Protein AF-A0A0G3XKP3-F1 (afdb_monomer_lite)

pLDDT: mean 75.32, std 21.78, range [29.55, 97.31]

Organism: NCBI:txid1348774

Sequence (160 aa):
MIGTAILSLAMLAGAPPIVTITCERDDKGNCIFDYSPKPLSRVAGPDREEARAYYRPYFECYYQSLVGNEGFGTSEGKKAVDAMMKAASECSRTRDIGDAALDNLLVERAVYGDEARRKFVQNNFRREERWAFLDARAGEDGLAEKLSTTSKAFYEAIFQ

Foldseek 3Di:
DDDDDDDDDDDDDDDPPPPPPDADADPVRDGDDPLPADDPVLCDPVNLVVLLVLCLVLLVQLLVQLVPAPLQLDLALVSLQVSNVVSCVVSVVSLVSSLVVSVVSCVVSSHDDPPVVSVVSSVVSPVVSNVVPNCVVCVVVVNNNRNVSSVVSNCVNPPD

Secondary structure (DSSP, 8-state):
------------S-PPP------EE-TTS-EE---S---GGGS-HHHHHHHHHTTHHHHHHHHHHHHTSTTTT---HHHHHHHHHHHHHHTHHHHHHHHHHHHHHHHHTT----HHHHHHHHHHHHHHHHHHHHHHHHHHTT-HHHHHHHHHHHHHHHH-

Structure (mmCIF, N/CA/C/O backbone):
data_AF-A0A0G3XKP3-F1
#
_entry.id   AF-A0A0G3XKP3-F1
#
loop_
_atom_site.group_PDB
_atom_site.id
_atom_site.type_symbol
_atom_site.label_atom_id
_atom_site.label_alt_id
_atom_site.label_comp_id
_atom_site.label_asym_id
_atom_site.label_entity_id
_atom_site.label_seq_id
_atom_site.pdbx_PDB_ins_code
_atom_site.Cartn_x
_atom_site.Cartn_y
_atom_site.Cartn_z
_atom_site.occupancy
_atom_site.B_iso_or_equiv
_atom_site.auth_seq_id
_atom_site.auth_comp_id
_atom_site.auth_asym_id
_atom_site.auth_atom_id
_atom_site.pdbx_PDB_model_num
ATOM 1 N N . MET A 1 1 ? 14.456 -2.115 -50.250 1.00 32.78 1 MET A N 1
ATOM 2 C CA . MET A 1 1 ? 14.278 -3.512 -50.699 1.00 32.78 1 MET A CA 1
ATOM 3 C C . MET A 1 1 ? 13.823 -4.319 -49.499 1.00 32.78 1 MET A C 1
ATOM 5 O O . MET A 1 1 ? 14.561 -4.390 -48.528 1.00 32.78 1 MET A O 1
ATOM 9 N N . ILE A 1 2 ? 12.584 -4.809 -49.517 1.00 33.94 2 ILE A N 1
ATOM 10 C CA . ILE A 1 2 ? 12.002 -5.614 -48.436 1.00 33.94 2 ILE A CA 1
ATOM 11 C C . ILE A 1 2 ? 12.274 -7.074 -48.804 1.00 33.94 2 ILE A C 1
ATOM 13 O O . ILE A 1 2 ? 11.758 -7.548 -49.811 1.00 33.94 2 ILE A O 1
ATOM 17 N N . GLY A 1 3 ? 13.142 -7.750 -48.053 1.00 30.59 3 GLY A N 1
ATOM 18 C CA . GLY A 1 3 ? 13.419 -9.175 -48.226 1.00 30.59 3 GLY A CA 1
ATOM 19 C C . GLY A 1 3 ? 12.733 -9.968 -47.122 1.00 30.59 3 GLY A C 1
ATOM 20 O O . GLY A 1 3 ? 13.108 -9.842 -45.960 1.00 30.59 3 GLY A O 1
ATOM 21 N N . THR A 1 4 ? 11.727 -10.764 -47.474 1.00 33.00 4 THR A N 1
ATOM 22 C CA . THR A 1 4 ? 11.053 -11.691 -46.557 1.00 33.00 4 THR A CA 1
ATOM 23 C C . THR A 1 4 ? 11.632 -13.084 -46.774 1.00 33.00 4 THR A C 1
ATOM 25 O O . THR A 1 4 ? 11.547 -13.615 -47.879 1.00 33.00 4 THR A O 1
ATOM 28 N N . ALA A 1 5 ? 12.205 -13.689 -45.735 1.00 36.50 5 ALA A N 1
ATOM 29 C CA . ALA A 1 5 ? 12.539 -15.109 -45.734 1.00 36.50 5 ALA A CA 1
ATOM 30 C C . ALA A 1 5 ? 11.571 -15.830 -44.791 1.00 36.50 5 ALA A C 1
ATOM 32 O O . ALA A 1 5 ? 11.548 -15.553 -43.593 1.00 36.50 5 ALA A O 1
ATOM 33 N N . ILE A 1 6 ? 10.753 -16.726 -45.345 1.00 44.72 6 ILE A N 1
ATOM 34 C CA . ILE A 1 6 ? 9.909 -17.648 -44.583 1.00 44.72 6 ILE A CA 1
ATOM 35 C C . ILE A 1 6 ? 10.621 -18.997 -44.585 1.00 44.72 6 ILE A C 1
ATOM 37 O O . ILE A 1 6 ? 10.822 -19.589 -45.643 1.00 44.72 6 ILE A O 1
ATOM 41 N N . LEU A 1 7 ? 10.967 -19.490 -43.400 1.00 32.47 7 LEU A N 1
ATOM 42 C CA . LEU A 1 7 ? 11.258 -20.900 -43.185 1.00 32.47 7 LEU A CA 1
ATOM 43 C C . LEU A 1 7 ? 10.284 -21.404 -42.121 1.00 32.47 7 LEU A C 1
ATOM 45 O O . LEU A 1 7 ? 10.259 -20.891 -41.004 1.00 32.47 7 LEU A O 1
ATOM 49 N N . SER A 1 8 ? 9.466 -22.389 -42.476 1.00 37.88 8 SER A N 1
ATOM 50 C CA . SER A 1 8 ? 8.601 -23.102 -41.538 1.00 37.88 8 SER A CA 1
ATOM 51 C C . SER A 1 8 ? 9.011 -24.567 -41.493 1.00 37.88 8 SER A C 1
ATOM 53 O O . SER A 1 8 ? 9.031 -25.221 -42.531 1.00 37.88 8 SER A O 1
ATOM 55 N N . LEU A 1 9 ? 9.255 -25.091 -40.290 1.00 34.38 9 LEU A N 1
ATOM 56 C CA . LEU A 1 9 ? 8.852 -26.445 -39.915 1.00 34.38 9 LEU A CA 1
ATOM 57 C C . LEU A 1 9 ? 8.651 -26.527 -38.393 1.00 34.38 9 LEU A C 1
ATOM 59 O O . LEU A 1 9 ? 9.359 -25.890 -37.619 1.00 34.38 9 LEU A O 1
ATOM 63 N N . ALA A 1 10 ? 7.612 -27.265 -38.014 1.00 40.44 10 ALA A N 1
ATOM 64 C CA . ALA A 1 10 ? 6.938 -27.281 -36.722 1.00 40.44 10 ALA A CA 1
ATOM 65 C C . ALA A 1 10 ? 7.664 -28.055 -35.604 1.00 40.44 10 ALA A C 1
ATOM 67 O O . ALA A 1 10 ? 8.367 -29.017 -35.889 1.00 40.44 10 ALA A O 1
ATO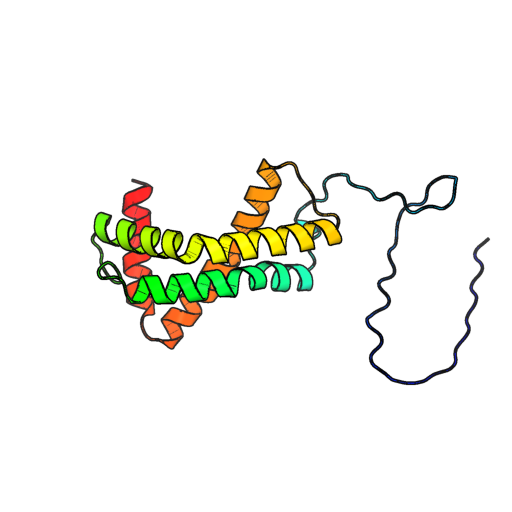M 68 N N . MET A 1 11 ? 7.376 -27.714 -34.338 1.00 29.55 11 MET A N 1
ATOM 69 C CA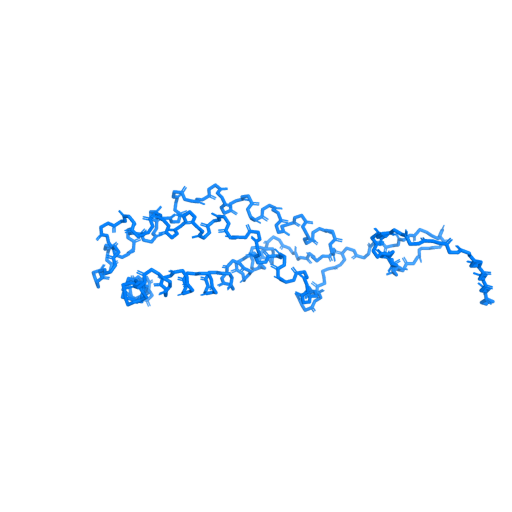 . MET A 1 11 ? 6.769 -28.606 -33.326 1.00 29.55 11 MET A CA 1
ATOM 70 C C . MET A 1 11 ? 6.507 -27.851 -32.007 1.00 29.55 11 MET A C 1
ATOM 72 O O . MET A 1 11 ? 7.263 -26.967 -31.617 1.00 29.55 11 MET A O 1
ATOM 76 N N . LEU A 1 12 ? 5.396 -28.200 -31.349 1.00 44.62 12 LEU A N 1
ATOM 77 C CA . LEU A 1 12 ? 4.912 -27.634 -30.091 1.00 44.62 12 LEU A CA 1
ATOM 78 C C . LEU A 1 12 ? 5.879 -27.877 -28.920 1.00 44.62 12 LEU A C 1
ATOM 80 O O . LEU A 1 12 ? 6.109 -29.014 -28.524 1.00 44.62 12 LEU A O 1
ATOM 84 N N . ALA A 1 13 ? 6.301 -26.795 -28.281 1.00 32.66 13 ALA A N 1
ATOM 85 C CA . ALA A 1 13 ? 6.490 -26.666 -26.838 1.00 32.66 13 ALA A CA 1
ATOM 86 C C . ALA A 1 13 ? 6.447 -25.161 -26.553 1.00 32.66 13 ALA A C 1
ATOM 88 O O . ALA A 1 13 ? 6.868 -24.393 -27.414 1.00 32.66 13 ALA A O 1
ATOM 89 N N . GLY A 1 14 ? 5.885 -24.737 -25.418 1.00 36.75 14 GLY A N 1
ATOM 90 C CA . GLY A 1 14 ? 5.636 -23.334 -25.070 1.00 36.75 14 GLY A CA 1
ATOM 91 C C . GLY A 1 14 ? 6.873 -22.438 -25.147 1.00 36.75 14 GLY A C 1
ATOM 92 O O . GLY A 1 14 ? 7.499 -22.145 -24.133 1.00 36.75 14 GLY A O 1
ATOM 93 N N . ALA A 1 15 ? 7.212 -21.991 -26.354 1.00 32.34 15 ALA A N 1
ATOM 94 C CA . ALA A 1 15 ? 8.207 -20.968 -26.570 1.00 32.34 15 ALA A CA 1
ATOM 95 C C . ALA A 1 15 ? 7.630 -19.675 -25.982 1.00 32.34 15 ALA A C 1
ATOM 97 O O . ALA A 1 15 ? 6.494 -19.321 -26.324 1.00 32.34 15 ALA A O 1
ATOM 98 N N . PRO A 1 16 ? 8.361 -18.987 -25.086 1.00 33.88 16 PRO A N 1
ATOM 99 C CA . PRO A 1 16 ? 7.940 -17.672 -24.631 1.00 33.88 16 PRO A CA 1
ATOM 100 C C . PRO A 1 16 ? 7.683 -16.815 -25.876 1.00 33.88 16 PRO A C 1
ATOM 102 O O . PRO A 1 16 ? 8.417 -16.970 -26.862 1.00 33.88 16 PRO A O 1
ATOM 105 N N . PRO A 1 17 ? 6.629 -15.974 -25.889 1.00 32.91 17 PRO A N 1
ATOM 106 C CA . PRO A 1 17 ? 6.333 -15.150 -27.051 1.00 32.91 17 PRO A CA 1
ATOM 107 C C . PRO A 1 17 ? 7.623 -14.446 -27.459 1.00 32.91 17 PRO A C 1
ATOM 109 O O . PRO A 1 17 ? 8.266 -13.806 -26.627 1.00 32.91 17 PRO A O 1
ATOM 112 N N . ILE A 1 18 ? 8.039 -14.633 -28.715 1.00 35.09 18 ILE A N 1
ATOM 113 C CA . ILE A 1 18 ? 9.183 -13.917 -29.271 1.00 35.09 18 ILE A CA 1
ATOM 114 C C . ILE A 1 18 ? 8.801 -12.447 -29.174 1.00 35.09 18 ILE A C 1
ATOM 116 O O . ILE A 1 18 ? 7.976 -11.956 -29.944 1.00 35.09 18 ILE A O 1
ATOM 120 N N . VAL A 1 19 ? 9.341 -11.763 -28.167 1.00 31.95 19 VAL A N 1
ATOM 121 C CA . VAL A 1 19 ? 9.166 -10.328 -28.006 1.00 31.95 19 VAL A CA 1
ATOM 122 C C . VAL A 1 19 ? 9.933 -9.707 -29.160 1.00 31.95 19 VAL A C 1
ATOM 124 O O . VAL A 1 19 ? 11.150 -9.547 -29.111 1.00 31.95 19 VAL A O 1
ATOM 127 N N . THR A 1 20 ? 9.234 -9.421 -30.255 1.00 35.16 20 THR A N 1
ATOM 128 C CA . THR A 1 20 ? 9.767 -8.593 -31.331 1.00 35.16 20 THR A CA 1
ATOM 129 C C . THR A 1 20 ? 10.006 -7.206 -30.751 1.00 35.16 20 THR A C 1
ATOM 131 O O . THR A 1 20 ? 9.089 -6.394 -30.653 1.00 35.16 20 THR A O 1
ATOM 134 N N . ILE A 1 21 ? 11.238 -6.944 -30.316 1.00 38.91 21 ILE A N 1
ATOM 135 C CA . ILE A 1 21 ? 11.662 -5.613 -29.893 1.00 38.91 21 ILE A CA 1
ATOM 136 C C . ILE A 1 21 ? 11.809 -4.776 -31.167 1.00 38.91 21 ILE A C 1
ATOM 138 O O . ILE A 1 21 ? 12.840 -4.795 -31.838 1.00 38.91 21 ILE A O 1
ATOM 142 N N . THR A 1 22 ? 10.748 -4.064 -31.542 1.00 45.03 22 THR A N 1
ATOM 143 C CA . THR A 1 22 ? 10.825 -2.981 -32.527 1.00 45.03 22 THR A CA 1
ATOM 144 C C . THR A 1 22 ? 11.573 -1.810 -31.896 1.00 45.03 22 THR A C 1
ATOM 146 O O . THR A 1 22 ? 11.008 -1.086 -31.079 1.00 45.03 22 THR A O 1
ATOM 149 N N . CYS A 1 23 ? 12.847 -1.652 -32.254 1.00 52.06 23 CYS A N 1
ATOM 150 C CA . CYS A 1 23 ? 13.701 -0.533 -31.858 1.00 52.06 23 CYS A CA 1
ATOM 151 C C . CYS A 1 23 ? 14.055 0.319 -33.089 1.00 52.06 23 CYS A C 1
ATOM 153 O O . CYS A 1 23 ? 14.189 -0.204 -34.200 1.00 52.06 23 CYS A O 1
ATOM 155 N N . GLU A 1 24 ? 14.223 1.625 -32.892 1.00 57.81 24 GLU A N 1
ATOM 156 C CA . GLU A 1 24 ? 14.891 2.485 -33.873 1.00 57.81 24 GLU A CA 1
ATOM 157 C C . GLU A 1 24 ? 16.372 2.080 -33.947 1.00 57.81 24 GLU A C 1
ATOM 159 O O . GLU A 1 24 ? 16.936 1.671 -32.932 1.00 57.81 24 GLU A O 1
ATOM 164 N N . ARG A 1 25 ? 16.995 2.106 -35.130 1.00 60.41 25 ARG A N 1
ATOM 165 C CA . ARG A 1 25 ? 18.387 1.661 -35.316 1.00 60.41 25 ARG A CA 1
ATOM 166 C C . ARG A 1 25 ? 19.291 2.822 -35.712 1.00 60.41 25 ARG A C 1
ATOM 168 O O . ARG A 1 25 ? 18.872 3.658 -36.504 1.00 60.41 25 ARG A O 1
ATOM 175 N N . ASP A 1 26 ? 20.513 2.845 -35.183 1.00 55.12 26 ASP A N 1
ATOM 176 C CA . ASP A 1 26 ? 21.539 3.814 -35.579 1.00 55.12 26 ASP A CA 1
ATOM 177 C C . ASP A 1 26 ? 22.121 3.484 -36.961 1.00 55.12 26 ASP A C 1
ATOM 179 O O . ASP A 1 26 ? 21.846 2.434 -37.552 1.00 55.12 26 ASP A O 1
ATOM 183 N N . ASP A 1 27 ? 22.988 4.364 -37.458 1.00 58.88 27 ASP A N 1
ATOM 184 C CA . ASP A 1 27 ? 23.684 4.223 -38.743 1.00 58.88 27 ASP A CA 1
ATOM 185 C C . ASP A 1 27 ? 24.575 2.963 -38.818 1.00 58.88 27 ASP A C 1
ATOM 187 O O . ASP A 1 27 ? 25.073 2.599 -39.884 1.00 58.88 27 ASP A O 1
ATOM 191 N N . LYS A 1 28 ? 24.797 2.291 -37.681 1.00 61.81 28 LYS A N 1
ATOM 192 C CA . LYS A 1 28 ? 25.575 1.055 -37.533 1.00 61.81 28 LYS A CA 1
ATOM 193 C C . LYS A 1 28 ? 24.681 -0.174 -37.323 1.00 61.81 28 LYS A C 1
ATOM 195 O O . LYS A 1 28 ? 25.193 -1.282 -37.179 1.00 61.81 28 LYS A O 1
ATOM 200 N N . GLY A 1 29 ? 23.358 -0.002 -37.342 1.00 58.81 29 GLY A N 1
ATOM 201 C CA . GLY A 1 29 ? 22.367 -1.064 -37.212 1.00 58.81 29 GLY A CA 1
ATOM 202 C C . GLY A 1 29 ? 22.098 -1.530 -35.778 1.00 58.81 29 GLY A C 1
ATOM 203 O O . GLY A 1 29 ? 21.367 -2.516 -35.616 1.00 58.81 29 GLY A O 1
ATOM 204 N N . ASN A 1 30 ? 22.643 -0.852 -34.763 1.00 58.47 30 ASN A N 1
ATOM 205 C CA . ASN A 1 30 ? 22.375 -1.134 -33.353 1.00 58.47 30 ASN A CA 1
ATOM 206 C C . ASN A 1 30 ? 21.018 -0.565 -32.955 1.00 58.47 30 ASN A C 1
ATOM 208 O O . ASN A 1 30 ? 20.648 0.511 -33.415 1.00 58.47 30 ASN A O 1
ATOM 212 N N . CYS A 1 31 ? 20.299 -1.242 -32.057 1.00 52.53 31 CYS A N 1
ATOM 213 C CA . CYS A 1 31 ? 19.129 -0.636 -31.429 1.00 52.53 31 CYS A CA 1
ATOM 214 C C . CYS A 1 31 ? 19.540 0.634 -30.676 1.00 52.53 31 CYS A C 1
ATOM 216 O O . CYS A 1 31 ? 20.324 0.573 -29.727 1.00 52.53 31 CYS A O 1
ATOM 218 N N . ILE A 1 32 ? 18.964 1.764 -31.070 1.00 48.22 32 ILE A N 1
ATOM 219 C CA . ILE A 1 32 ? 18.933 2.973 -30.264 1.00 48.22 32 ILE A CA 1
ATOM 220 C C . ILE A 1 32 ? 17.879 2.723 -29.195 1.00 48.22 32 ILE A C 1
ATOM 222 O O . ILE A 1 32 ? 16.674 2.692 -29.456 1.00 48.22 32 ILE A O 1
ATOM 226 N N . PHE A 1 33 ? 18.345 2.496 -27.975 1.00 48.44 33 PHE A N 1
ATOM 227 C CA . PHE A 1 33 ? 17.468 2.491 -26.820 1.00 48.44 33 PHE A CA 1
ATOM 228 C C . PHE A 1 33 ? 17.082 3.938 -26.533 1.00 48.44 33 PHE A C 1
ATOM 230 O O . PHE A 1 33 ? 17.895 4.743 -26.082 1.00 48.44 33 PHE A O 1
ATOM 237 N N . ASP A 1 34 ? 15.839 4.282 -26.852 1.00 47.56 34 ASP A N 1
ATOM 238 C CA . ASP A 1 34 ? 15.276 5.568 -26.480 1.00 47.56 34 ASP A CA 1
ATOM 239 C C . ASP A 1 34 ? 14.998 5.575 -24.972 1.00 47.56 34 ASP A C 1
ATOM 241 O O . ASP A 1 34 ? 13.945 5.137 -24.507 1.00 47.56 34 ASP A O 1
ATOM 245 N N . TYR A 1 35 ? 15.976 6.069 -24.212 1.00 43.59 35 TYR A N 1
ATOM 246 C CA . TYR A 1 35 ? 15.873 6.300 -22.771 1.00 43.59 35 TYR A CA 1
ATOM 247 C C . TYR A 1 35 ? 15.038 7.548 -22.430 1.00 43.59 35 TYR A C 1
ATOM 249 O O . TYR A 1 35 ? 14.954 7.925 -21.258 1.00 43.59 35 TYR A O 1
ATOM 257 N N . SER A 1 36 ? 14.437 8.221 -23.422 1.00 39.09 36 SER A N 1
ATOM 258 C CA . SER A 1 36 ? 13.595 9.387 -23.171 1.00 39.09 36 SER A CA 1
ATOM 259 C C . SER A 1 36 ? 12.359 8.985 -22.372 1.00 39.09 36 SER A C 1
ATOM 261 O O . SER A 1 36 ? 11.736 7.959 -22.668 1.00 39.09 36 SER A O 1
ATOM 263 N N . PRO A 1 37 ? 11.935 9.818 -21.408 1.00 43.03 37 PRO A N 1
ATOM 264 C CA . PRO A 1 37 ? 10.793 9.515 -20.573 1.00 43.03 37 PRO A CA 1
ATOM 265 C C . PRO A 1 37 ? 9.533 9.157 -21.358 1.00 43.03 37 PRO A C 1
ATOM 267 O O . PRO A 1 37 ? 8.970 9.991 -22.072 1.00 43.03 37 PRO A O 1
ATOM 270 N N . LYS A 1 38 ? 9.058 7.917 -21.211 1.00 52.78 38 LYS A N 1
ATOM 271 C CA . LYS A 1 38 ? 7.785 7.483 -21.796 1.00 52.78 38 LYS A CA 1
ATOM 272 C C . LYS A 1 38 ? 6.634 7.725 -20.814 1.00 52.78 38 LYS A C 1
ATOM 274 O O . LYS A 1 38 ? 6.797 7.551 -19.605 1.00 52.78 38 LYS A O 1
ATOM 279 N N . PRO A 1 39 ? 5.458 8.161 -21.298 1.00 55.06 39 PRO A N 1
ATOM 280 C CA . PRO A 1 39 ? 4.312 8.399 -20.432 1.00 55.06 39 PRO A CA 1
ATOM 281 C C . PRO A 1 39 ? 3.827 7.090 -19.791 1.00 55.06 39 PRO A C 1
ATOM 283 O O . PRO A 1 39 ? 3.854 6.036 -20.421 1.00 55.06 39 PRO A O 1
ATOM 286 N N . LEU A 1 40 ? 3.314 7.190 -18.560 1.00 57.06 40 LEU A N 1
ATOM 287 C CA . LEU A 1 40 ? 2.688 6.106 -17.779 1.00 57.06 40 LEU A CA 1
ATOM 288 C C . LEU A 1 40 ? 1.648 5.294 -18.569 1.00 57.06 40 LEU A C 1
ATOM 290 O O . LEU A 1 40 ? 1.450 4.117 -18.296 1.00 57.06 40 LEU A O 1
ATOM 294 N N . SER A 1 41 ? 1.018 5.910 -19.574 1.00 57.84 41 SER A N 1
ATOM 295 C CA . SER A 1 41 ? 0.079 5.263 -20.495 1.00 57.84 41 SER A CA 1
ATOM 296 C C . SER A 1 41 ? 0.689 4.138 -21.342 1.00 57.84 41 SER A C 1
ATOM 298 O O . SER A 1 41 ? -0.060 3.426 -22.002 1.00 57.84 41 SER A O 1
ATOM 300 N N . ARG A 1 42 ? 2.020 3.965 -21.342 1.00 55.97 42 ARG A N 1
ATOM 301 C CA . ARG A 1 42 ? 2.706 2.843 -21.998 1.00 55.97 42 ARG A CA 1
ATOM 302 C C . ARG A 1 42 ? 2.842 1.584 -21.145 1.00 55.97 42 ARG A C 1
ATOM 304 O O . ARG A 1 42 ? 3.229 0.565 -21.707 1.00 55.97 42 ARG A O 1
ATOM 311 N N . VAL A 1 43 ? 2.518 1.616 -19.849 1.00 61.03 43 VAL A N 1
ATOM 312 C CA . VAL A 1 43 ? 2.399 0.370 -19.075 1.00 61.03 43 VAL A CA 1
ATOM 313 C C . VAL A 1 43 ? 1.164 -0.365 -19.595 1.00 61.03 43 VAL A C 1
ATOM 315 O O . VAL A 1 43 ? 0.034 0.081 -19.385 1.00 61.03 43 VAL A O 1
ATOM 318 N N . ALA A 1 44 ? 1.382 -1.442 -20.351 1.00 59.78 44 ALA A N 1
ATOM 319 C CA . ALA A 1 44 ? 0.303 -2.227 -20.934 1.00 59.78 44 ALA A CA 1
ATOM 320 C C . ALA A 1 44 ? -0.542 -2.887 -19.830 1.00 59.78 44 ALA A C 1
ATOM 322 O O . ALA A 1 44 ? -0.085 -3.052 -18.703 1.00 59.78 44 ALA A O 1
ATOM 323 N N . GLY A 1 45 ? -1.778 -3.288 -20.149 1.00 62.97 45 GLY A N 1
ATOM 324 C CA . GLY A 1 45 ? -2.692 -3.926 -19.187 1.00 62.97 45 GLY A CA 1
ATOM 325 C C . GLY A 1 45 ? -2.052 -5.060 -18.362 1.00 62.97 45 GLY A C 1
ATOM 326 O O . GLY A 1 45 ? -2.108 -4.983 -17.138 1.00 62.97 45 GLY A O 1
ATOM 327 N N . PRO A 1 46 ? -1.375 -6.043 -18.991 1.00 62.44 46 PRO A N 1
ATOM 328 C CA . PRO A 1 46 ? -0.683 -7.118 -18.270 1.00 62.44 46 PRO A CA 1
ATOM 329 C C . PRO A 1 46 ? 0.451 -6.625 -17.358 1.00 62.44 46 PRO A C 1
ATOM 331 O O . PRO A 1 46 ? 0.556 -7.064 -16.216 1.00 62.44 46 PRO A O 1
ATOM 334 N N . ASP A 1 47 ? 1.247 -5.652 -17.814 1.00 71.44 47 ASP A N 1
ATOM 335 C CA . ASP A 1 47 ? 2.311 -5.050 -16.998 1.00 71.44 47 ASP A CA 1
ATOM 336 C C . ASP A 1 47 ? 1.730 -4.279 -15.803 1.00 71.44 47 ASP A C 1
ATOM 338 O O . ASP A 1 47 ? 2.357 -4.187 -14.754 1.00 71.44 47 ASP A O 1
ATOM 342 N N . ARG A 1 48 ? 0.518 -3.722 -15.939 1.00 78.38 48 ARG A N 1
ATOM 343 C CA . ARG A 1 48 ? -0.175 -3.020 -14.852 1.00 78.38 48 ARG A CA 1
ATOM 344 C C . ARG A 1 48 ? -0.590 -3.986 -13.744 1.00 78.38 48 ARG A C 1
ATOM 346 O O . ARG A 1 48 ? -0.480 -3.641 -12.570 1.00 78.38 48 ARG A O 1
ATOM 353 N N . GLU A 1 49 ? -1.080 -5.171 -14.102 1.00 82.00 49 GLU A N 1
ATOM 354 C CA . GLU A 1 49 ? -1.440 -6.212 -13.133 1.00 82.00 49 GLU A CA 1
ATOM 355 C C . GLU A 1 49 ? -0.204 -6.761 -12.419 1.00 82.00 49 GLU A C 1
ATOM 357 O O . GLU A 1 49 ? -0.213 -6.882 -11.193 1.00 82.00 49 GLU A O 1
ATOM 362 N N . GLU A 1 50 ? 0.877 -7.010 -13.161 1.00 83.62 50 GLU A N 1
ATOM 363 C CA . GLU A 1 50 ? 2.160 -7.425 -12.591 1.00 83.62 50 GLU A CA 1
ATOM 364 C C . GLU A 1 50 ? 2.738 -6.355 -11.649 1.00 83.62 50 GLU A C 1
ATOM 366 O O . GLU A 1 50 ? 3.048 -6.645 -10.493 1.00 83.62 50 GLU A O 1
ATOM 371 N N . ALA A 1 51 ? 2.784 -5.095 -12.096 1.00 84.31 51 ALA A N 1
ATOM 372 C CA . ALA A 1 51 ? 3.270 -3.960 -11.313 1.00 84.31 51 ALA A CA 1
ATOM 373 C C . ALA A 1 51 ? 2.521 -3.794 -9.983 1.00 84.31 51 ALA A C 1
ATOM 375 O O . ALA A 1 51 ? 3.123 -3.497 -8.950 1.00 84.31 51 ALA A O 1
ATOM 376 N N . ARG A 1 52 ? 1.199 -3.996 -9.989 1.00 86.06 52 ARG A N 1
ATOM 377 C CA . ARG A 1 52 ? 0.387 -3.983 -8.768 1.00 86.06 52 ARG A CA 1
ATOM 378 C C . ARG A 1 52 ? 0.700 -5.170 -7.860 1.00 86.06 52 ARG A C 1
ATOM 380 O O . ARG A 1 52 ? 0.806 -4.997 -6.646 1.00 86.06 52 ARG A O 1
ATOM 387 N N . ALA A 1 53 ? 0.874 -6.357 -8.439 1.00 89.25 53 ALA A N 1
ATOM 388 C CA . ALA A 1 53 ? 1.093 -7.589 -7.692 1.00 89.25 53 ALA A CA 1
ATOM 389 C C . ALA A 1 53 ? 2.387 -7.574 -6.857 1.00 89.25 53 ALA A C 1
ATOM 391 O O . ALA A 1 53 ? 2.416 -8.212 -5.802 1.00 89.25 53 ALA A O 1
ATOM 392 N N . TYR A 1 54 ? 3.410 -6.799 -7.243 1.00 92.06 54 TYR A N 1
ATOM 393 C CA . TYR A 1 54 ? 4.619 -6.611 -6.426 1.00 92.06 54 TYR A CA 1
ATOM 394 C C . TYR A 1 54 ? 4.337 -6.047 -5.024 1.00 92.06 54 TYR A C 1
ATOM 396 O O . TYR A 1 54 ? 5.112 -6.290 -4.100 1.00 92.06 54 TYR A O 1
ATOM 404 N N . TYR A 1 55 ? 3.212 -5.351 -4.828 1.00 94.44 55 TYR A N 1
ATOM 405 C CA . TYR A 1 55 ? 2.814 -4.816 -3.524 1.00 94.44 55 TYR A CA 1
ATOM 406 C C . TYR A 1 55 ? 1.934 -5.760 -2.692 1.00 94.44 55 TYR A C 1
ATOM 408 O O . TYR A 1 55 ? 1.672 -5.455 -1.528 1.00 94.44 55 TYR A O 1
ATOM 416 N N . ARG A 1 56 ? 1.506 -6.919 -3.214 1.00 93.94 56 ARG A N 1
ATOM 417 C CA . ARG A 1 56 ? 0.681 -7.875 -2.446 1.00 93.94 56 ARG A CA 1
ATOM 418 C C . ARG A 1 56 ? 1.335 -8.337 -1.143 1.00 93.94 56 ARG A C 1
ATOM 420 O O . ARG A 1 56 ? 0.659 -8.284 -0.120 1.00 93.94 56 ARG A O 1
ATOM 427 N N . PRO A 1 57 ? 2.629 -8.718 -1.108 1.00 95.50 57 PRO A N 1
ATOM 428 C CA . PRO A 1 57 ? 3.270 -9.116 0.147 1.00 95.50 57 PRO A CA 1
ATOM 429 C C . PRO A 1 57 ? 3.296 -7.989 1.186 1.00 95.50 57 PRO A C 1
ATOM 431 O O . PRO A 1 57 ? 3.197 -8.243 2.386 1.00 95.50 57 PRO A O 1
ATOM 434 N N . TYR A 1 58 ? 3.411 -6.736 0.731 1.00 96.44 58 TYR A N 1
ATOM 435 C CA . TYR A 1 58 ? 3.303 -5.574 1.605 1.00 96.44 58 TYR A CA 1
ATOM 436 C C . TYR A 1 58 ? 1.897 -5.443 2.191 1.00 96.44 58 TYR A C 1
ATOM 438 O O . TYR A 1 58 ? 1.770 -5.295 3.404 1.00 96.44 58 TYR A O 1
ATOM 446 N N . PHE A 1 59 ? 0.851 -5.536 1.366 1.00 96.06 59 PHE A N 1
ATOM 447 C CA . PHE A 1 59 ? -0.522 -5.387 1.847 1.00 96.06 59 PHE A CA 1
ATOM 448 C C . PHE A 1 59 ? -1.019 -6.563 2.689 1.00 96.06 59 PHE A C 1
ATOM 450 O O . PHE A 1 59 ? -1.774 -6.324 3.626 1.00 96.06 59 PHE A O 1
ATOM 457 N N . GLU A 1 60 ? -0.548 -7.787 2.445 1.00 96.25 60 GLU A N 1
ATOM 458 C CA . GLU A 1 60 ? -0.813 -8.927 3.333 1.00 96.25 60 GLU A CA 1
ATOM 459 C C . GLU A 1 60 ? -0.209 -8.676 4.725 1.00 96.25 60 GLU A C 1
ATOM 461 O O . GLU A 1 60 ? -0.920 -8.738 5.725 1.00 96.25 60 GLU A O 1
ATOM 466 N N . CYS A 1 61 ? 1.074 -8.296 4.795 1.00 97.06 61 CYS A N 1
ATOM 467 C CA . CYS A 1 61 ? 1.721 -7.923 6.058 1.00 97.06 61 CYS A CA 1
ATOM 468 C C . CYS A 1 61 ? 0.979 -6.769 6.749 1.00 97.06 61 CYS A C 1
ATOM 470 O O . CYS A 1 61 ? 0.669 -6.841 7.939 1.00 97.06 61 CYS A O 1
ATOM 472 N N . TYR A 1 62 ? 0.677 -5.707 5.993 1.00 96.94 62 TYR A N 1
ATOM 473 C CA . TYR A 1 62 ? 0.017 -4.511 6.507 1.00 96.94 62 TYR A CA 1
ATOM 474 C C . TYR A 1 62 ? -1.343 -4.854 7.107 1.00 96.94 62 TYR A C 1
ATOM 476 O O . TYR A 1 62 ? -1.658 -4.407 8.205 1.00 96.94 62 TYR A O 1
ATOM 484 N N . TYR A 1 63 ? -2.141 -5.658 6.404 1.00 96.81 63 TYR A N 1
ATOM 485 C CA . TYR A 1 63 ? -3.465 -6.056 6.857 1.00 96.81 63 TYR A CA 1
ATOM 486 C C . TYR A 1 63 ? -3.398 -6.900 8.134 1.00 96.81 63 TYR A C 1
ATOM 488 O O . TYR A 1 63 ? -4.110 -6.607 9.091 1.00 96.81 63 TYR A O 1
ATOM 496 N N . GLN A 1 64 ? -2.495 -7.883 8.195 1.00 96.88 64 GLN A N 1
ATOM 497 C CA . GLN A 1 64 ? -2.304 -8.711 9.390 1.00 96.88 64 GLN A CA 1
ATOM 498 C C . GLN A 1 64 ? -1.875 -7.879 10.609 1.00 96.88 64 GLN A C 1
ATOM 500 O O . GLN A 1 64 ? -2.429 -8.047 11.696 1.00 96.88 64 GLN A O 1
ATOM 505 N N . SER A 1 65 ? -0.933 -6.946 10.426 1.00 96.81 65 SER A N 1
ATOM 506 C CA . SER A 1 65 ? -0.518 -6.021 11.490 1.00 96.81 65 SER A CA 1
ATOM 507 C C . SER A 1 65 ? -1.660 -5.090 11.909 1.00 96.81 65 SER A C 1
ATOM 509 O O . SER A 1 65 ? -1.903 -4.899 13.103 1.00 96.81 65 SER A O 1
ATOM 511 N N . LEU A 1 66 ? -2.411 -4.555 10.940 1.00 96.69 66 LEU A N 1
ATOM 512 C CA . LEU A 1 66 ? -3.522 -3.646 11.196 1.00 96.69 66 LEU A CA 1
ATOM 513 C C . LEU A 1 66 ? -4.630 -4.333 11.998 1.00 96.69 66 LEU A C 1
ATOM 515 O O . LEU A 1 66 ? -5.037 -3.799 13.022 1.00 96.69 66 LEU A O 1
ATOM 519 N N . VAL A 1 67 ? -5.093 -5.514 11.583 1.00 96.38 67 VAL A N 1
ATOM 520 C CA . VAL A 1 67 ? -6.172 -6.245 12.275 1.00 96.38 67 VAL A CA 1
ATOM 521 C C . VAL A 1 67 ? -5.762 -6.675 13.687 1.00 96.38 67 VAL A C 1
ATOM 523 O O . VAL A 1 67 ? -6.606 -6.729 14.581 1.00 96.38 67 VAL A O 1
ATOM 526 N N . GLY A 1 68 ? -4.472 -6.940 13.915 1.00 93.00 68 GLY A N 1
ATOM 527 C CA . GLY A 1 68 ? -3.922 -7.233 15.241 1.00 93.00 68 GLY A CA 1
ATOM 528 C C . GLY A 1 68 ? -3.741 -6.009 16.149 1.00 93.00 68 GLY A C 1
ATOM 529 O O . GLY A 1 68 ? -3.338 -6.163 17.302 1.00 93.00 68 GLY A O 1
ATOM 530 N N . ASN A 1 69 ? -4.002 -4.795 15.655 1.00 96.00 69 ASN A N 1
ATOM 531 C CA . ASN A 1 69 ? -3.793 -3.555 16.393 1.00 96.00 69 ASN A CA 1
ATOM 532 C C . ASN A 1 69 ? -5.043 -3.124 17.180 1.00 96.00 69 ASN A C 1
ATOM 534 O O . ASN A 1 69 ? -6.159 -3.162 16.669 1.00 96.00 69 ASN A O 1
ATOM 538 N N . GLU A 1 70 ? -4.856 -2.619 18.403 1.00 90.44 70 GLU A N 1
ATOM 539 C CA . GLU A 1 70 ? -5.950 -2.120 19.252 1.00 90.44 70 GLU A CA 1
ATOM 540 C C . GLU A 1 70 ? -6.715 -0.923 18.657 1.00 90.44 70 GLU A C 1
ATOM 542 O O . GLU A 1 70 ? -7.882 -0.711 18.978 1.00 90.44 70 GLU A O 1
ATOM 547 N N . GLY A 1 71 ? -6.078 -0.139 17.781 1.00 90.94 71 GLY A N 1
ATOM 548 C CA . GLY A 1 71 ? -6.713 0.973 17.076 1.00 90.94 71 GLY A CA 1
ATOM 549 C C . GLY A 1 71 ? -7.533 0.546 15.853 1.00 90.94 71 GLY A C 1
ATOM 550 O O . GLY A 1 71 ? -8.132 1.392 15.189 1.00 90.94 71 GLY A O 1
ATOM 551 N N . PHE A 1 72 ? -7.597 -0.744 15.522 1.00 97.06 72 PHE A N 1
ATOM 552 C CA . PHE A 1 72 ? -8.423 -1.217 14.415 1.00 97.06 72 PHE A CA 1
ATOM 553 C C . PHE A 1 72 ? -9.915 -1.258 14.777 1.00 97.06 72 PHE A C 1
ATOM 555 O O . PHE A 1 72 ? -10.321 -1.758 15.822 1.00 97.06 72 PHE A O 1
ATOM 562 N N . GLY A 1 73 ? -10.754 -0.722 13.893 1.00 96.06 73 GLY A N 1
ATOM 563 C CA . GLY A 1 73 ? -12.177 -0.474 14.115 1.00 96.06 73 GLY A CA 1
ATOM 564 C C . GLY A 1 73 ? -12.506 0.761 14.960 1.00 96.06 73 GLY A C 1
ATOM 565 O O . GLY A 1 73 ? -13.682 0.993 15.222 1.00 96.06 73 GLY A O 1
ATOM 566 N N . THR A 1 74 ? -11.521 1.555 15.397 1.00 96.75 74 THR A N 1
ATOM 567 C CA . THR A 1 74 ? -11.787 2.757 16.206 1.00 96.75 74 THR A CA 1
ATOM 568 C C . THR A 1 74 ? -12.161 3.977 15.364 1.00 96.75 74 THR A C 1
ATOM 570 O O . THR A 1 74 ? -11.635 4.171 14.267 1.00 96.75 74 THR A O 1
ATOM 573 N N . SER A 1 75 ? -13.018 4.840 15.917 1.00 95.62 75 SER A N 1
ATOM 574 C CA . SER A 1 75 ? -13.283 6.191 15.410 1.00 95.62 75 SER A CA 1
ATOM 575 C C . SER A 1 75 ? -12.377 7.259 16.043 1.00 95.62 75 SER A C 1
ATOM 577 O O . SER A 1 75 ? -12.466 8.433 15.694 1.00 95.62 75 SER A O 1
ATOM 579 N N . GLU A 1 76 ? -11.525 6.891 17.006 1.00 96.25 76 GLU A N 1
ATOM 580 C CA . GLU A 1 76 ? -10.578 7.814 17.636 1.00 96.25 76 GLU A CA 1
ATOM 581 C C . GLU A 1 76 ? -9.403 8.105 16.692 1.00 96.25 76 GLU A C 1
ATOM 583 O O . GLU A 1 76 ? -8.529 7.258 16.499 1.00 96.25 76 GLU A O 1
ATOM 588 N N . GLY A 1 77 ? -9.338 9.325 16.148 1.00 92.19 77 GLY A N 1
ATOM 589 C CA . GLY A 1 77 ? -8.345 9.713 15.139 1.00 92.19 77 GLY A CA 1
ATOM 590 C C . GLY A 1 77 ? -6.897 9.375 15.509 1.00 92.19 77 GLY A C 1
ATOM 591 O O . GLY A 1 77 ? -6.190 8.760 14.718 1.00 92.19 77 GLY A O 1
ATOM 592 N N . LYS A 1 78 ? -6.465 9.676 16.742 1.00 95.12 78 LYS A N 1
ATOM 593 C CA . LYS A 1 78 ? -5.098 9.366 17.196 1.00 95.12 78 LYS A CA 1
ATOM 594 C C . LYS A 1 78 ? -4.799 7.863 17.178 1.00 95.12 78 LYS A C 1
ATOM 596 O O . LYS A 1 78 ? -3.775 7.457 16.642 1.00 95.12 78 LYS A O 1
ATOM 601 N N . LYS A 1 79 ? -5.704 7.035 17.711 1.00 96.19 79 LYS A N 1
ATOM 602 C CA . LYS A 1 79 ? -5.527 5.574 17.724 1.00 96.19 79 LYS A CA 1
ATOM 603 C C . LYS A 1 79 ? -5.570 4.987 16.314 1.00 96.19 79 LYS A C 1
ATOM 605 O O . LYS A 1 79 ? -4.813 4.069 16.019 1.00 96.19 79 LYS A O 1
ATOM 610 N N . ALA A 1 80 ? -6.416 5.528 15.438 1.00 92.62 80 ALA A N 1
ATOM 611 C CA . ALA A 1 80 ? -6.464 5.128 14.035 1.00 92.62 80 ALA A CA 1
ATOM 612 C C . ALA A 1 80 ? -5.153 5.465 13.300 1.00 92.62 80 ALA A C 1
ATOM 614 O O . ALA A 1 80 ? -4.632 4.630 12.558 1.00 92.62 80 ALA A O 1
ATOM 615 N N . VAL A 1 81 ? -4.587 6.652 13.550 1.00 93.06 81 VAL A N 1
ATOM 616 C CA . VAL A 1 81 ? -3.265 7.052 13.043 1.00 93.06 81 VAL A CA 1
ATOM 617 C C . VAL A 1 81 ? -2.176 6.122 13.554 1.00 93.06 81 VAL A C 1
ATOM 619 O O . VAL A 1 81 ? -1.435 5.575 12.738 1.00 93.06 81 VAL A O 1
ATOM 622 N N . ASP A 1 82 ? -2.118 5.879 14.862 1.00 95.56 82 ASP A N 1
ATOM 623 C CA . ASP A 1 82 ? -1.119 4.994 15.462 1.00 95.56 82 ASP A CA 1
ATOM 624 C C . ASP A 1 82 ? -1.212 3.572 14.879 1.00 95.56 82 ASP A C 1
ATOM 626 O O . ASP A 1 82 ? -0.190 2.987 14.516 1.00 95.56 82 ASP A O 1
ATOM 630 N N . ALA A 1 83 ? -2.424 3.036 14.695 1.00 95.25 83 ALA A N 1
ATOM 631 C CA . ALA A 1 83 ? -2.643 1.718 14.102 1.00 95.25 83 ALA A CA 1
ATOM 632 C C . ALA A 1 83 ? -2.159 1.630 12.648 1.00 95.25 83 ALA A C 1
ATOM 634 O O . ALA A 1 83 ? -1.375 0.743 12.303 1.00 95.25 83 ALA A O 1
ATOM 635 N N . MET A 1 84 ? -2.587 2.568 11.798 1.00 92.81 84 MET A N 1
ATOM 636 C CA . MET A 1 84 ? -2.221 2.570 10.381 1.00 92.81 84 MET A CA 1
ATOM 637 C C . MET A 1 84 ? -0.731 2.841 10.160 1.00 92.81 84 MET A C 1
ATOM 639 O O . MET A 1 84 ? -0.115 2.212 9.296 1.00 92.81 84 MET A O 1
ATOM 643 N N . MET A 1 85 ? -0.140 3.753 10.936 1.00 93.56 85 MET A N 1
ATOM 644 C CA . MET A 1 85 ? 1.282 4.081 10.844 1.00 93.56 85 MET A CA 1
ATOM 645 C C . MET A 1 85 ? 2.163 2.953 11.372 1.00 93.56 85 MET A C 1
ATOM 647 O O . MET A 1 85 ? 3.187 2.654 10.755 1.00 93.56 85 MET A O 1
ATOM 651 N N . LYS A 1 86 ? 1.761 2.288 12.462 1.00 95.19 86 LYS A N 1
ATOM 652 C CA . LYS A 1 86 ? 2.468 1.112 12.979 1.00 95.19 86 LYS A CA 1
ATOM 653 C C . LYS A 1 86 ? 2.463 -0.024 11.958 1.00 95.19 86 LYS A C 1
ATOM 655 O O . LYS A 1 86 ? 3.538 -0.510 11.619 1.00 95.19 86 LYS A O 1
ATOM 660 N N . ALA A 1 87 ? 1.305 -0.356 11.384 1.00 95.56 87 ALA A N 1
ATOM 661 C CA . ALA A 1 87 ? 1.215 -1.370 10.333 1.00 95.56 87 ALA A CA 1
ATOM 662 C C . ALA A 1 87 ? 2.074 -1.022 9.105 1.00 95.56 87 ALA A C 1
ATOM 664 O O . ALA A 1 87 ? 2.785 -1.870 8.563 1.00 95.56 87 ALA A O 1
ATOM 665 N N . ALA A 1 88 ? 2.085 0.248 8.686 1.00 93.62 88 ALA A N 1
ATOM 666 C CA . ALA A 1 88 ? 2.947 0.699 7.595 1.00 93.62 88 ALA A CA 1
ATOM 667 C C . ALA A 1 88 ? 4.443 0.582 7.932 1.00 93.62 88 ALA A C 1
ATOM 669 O O . ALA A 1 88 ? 5.237 0.217 7.064 1.00 93.62 88 ALA A O 1
ATOM 670 N N . SER A 1 89 ? 4.828 0.901 9.171 1.00 95.69 89 SER A N 1
ATOM 671 C CA . SER A 1 89 ? 6.215 0.858 9.636 1.00 95.69 89 SER A CA 1
ATOM 672 C C . SER A 1 89 ? 6.735 -0.574 9.759 1.00 95.69 89 SER A C 1
ATOM 674 O O . SER A 1 89 ? 7.804 -0.872 9.221 1.00 95.69 89 SER A O 1
ATOM 676 N N . GLU A 1 90 ? 5.966 -1.470 10.378 1.00 96.69 90 GLU A N 1
ATOM 677 C CA . GLU A 1 90 ? 6.320 -2.887 10.543 1.00 96.69 90 GLU A CA 1
ATOM 678 C C . GLU A 1 90 ? 6.511 -3.589 9.192 1.00 96.69 90 GLU A C 1
ATOM 680 O O . GLU A 1 90 ? 7.409 -4.414 9.031 1.00 96.69 90 GLU A O 1
ATOM 685 N N . CYS A 1 91 ? 5.730 -3.189 8.188 1.00 96.62 91 CYS A N 1
ATOM 686 C CA . CYS A 1 91 ? 5.776 -3.755 6.843 1.00 96.62 91 CYS A CA 1
ATOM 687 C C . CYS A 1 91 ? 6.611 -2.922 5.854 1.00 96.62 91 CYS A C 1
ATOM 689 O O . CYS A 1 91 ? 6.579 -3.157 4.648 1.00 96.62 91 CYS A O 1
ATOM 691 N N . SER A 1 92 ? 7.392 -1.947 6.327 1.00 95.62 92 SER A N 1
ATOM 692 C CA . SER A 1 92 ? 8.201 -1.082 5.450 1.00 95.62 92 SER A CA 1
ATOM 693 C C . SER A 1 92 ? 9.208 -1.867 4.604 1.00 95.62 92 SER A C 1
ATOM 695 O O . SER A 1 92 ? 9.363 -1.588 3.420 1.00 95.62 92 SER A O 1
ATOM 697 N N . ARG A 1 93 ? 9.815 -2.925 5.155 1.00 94.75 93 ARG A N 1
ATOM 698 C CA . ARG A 1 93 ? 10.756 -3.770 4.408 1.00 94.75 93 ARG A CA 1
ATOM 699 C C . ARG A 1 93 ? 10.108 -4.472 3.210 1.00 94.75 93 ARG A C 1
ATOM 701 O O . ARG A 1 93 ? 10.735 -4.577 2.161 1.00 94.75 93 ARG A O 1
ATOM 708 N N . THR A 1 94 ? 8.880 -4.977 3.346 1.00 95.50 94 THR A N 1
ATOM 709 C CA . THR A 1 94 ? 8.176 -5.633 2.228 1.00 95.50 94 THR A CA 1
ATOM 710 C C . THR A 1 94 ? 7.718 -4.619 1.187 1.00 95.50 94 THR A C 1
ATOM 712 O O . THR A 1 94 ? 7.754 -4.924 -0.003 1.00 95.50 94 THR A O 1
ATOM 715 N N . ARG A 1 95 ? 7.374 -3.394 1.609 1.00 94.38 95 ARG A N 1
ATOM 716 C CA . ARG A 1 95 ? 7.149 -2.270 0.692 1.00 94.38 95 ARG A CA 1
ATOM 717 C C . ARG A 1 95 ? 8.398 -1.966 -0.130 1.00 94.38 95 ARG A C 1
ATOM 719 O O . ARG A 1 95 ? 8.287 -1.878 -1.344 1.00 94.38 95 ARG A O 1
ATOM 726 N N . ASP A 1 96 ? 9.560 -1.853 0.510 1.00 92.62 96 ASP A N 1
ATOM 727 C CA . ASP A 1 96 ? 10.812 -1.504 -0.171 1.00 92.62 96 ASP A CA 1
ATOM 728 C C . ASP A 1 96 ? 11.220 -2.581 -1.199 1.00 92.62 96 ASP A C 1
ATOM 730 O O . ASP A 1 96 ? 11.731 -2.262 -2.271 1.00 92.62 96 ASP A O 1
ATOM 734 N N . ILE A 1 97 ? 10.932 -3.859 -0.918 1.00 92.81 97 ILE A N 1
ATOM 735 C CA . ILE A 1 97 ? 11.093 -4.956 -1.890 1.00 92.81 97 ILE A CA 1
ATOM 736 C C . ILE A 1 97 ? 10.152 -4.770 -3.091 1.00 92.81 97 ILE A C 1
ATOM 738 O O . ILE A 1 97 ? 10.583 -4.937 -4.231 1.00 92.81 97 ILE A O 1
ATOM 742 N N . GLY A 1 98 ? 8.885 -4.415 -2.850 1.00 91.62 98 GLY A N 1
ATOM 743 C CA . GLY A 1 98 ? 7.916 -4.132 -3.912 1.00 91.62 98 GLY A CA 1
ATOM 744 C C . GLY A 1 98 ? 8.305 -2.920 -4.764 1.00 91.62 98 GLY A C 1
ATOM 745 O O . GLY A 1 98 ? 8.222 -2.987 -5.988 1.00 91.62 98 GLY A O 1
ATOM 746 N N . ASP A 1 99 ? 8.800 -1.851 -4.133 1.00 91.44 99 ASP A N 1
ATOM 747 C CA . ASP A 1 99 ? 9.311 -0.659 -4.820 1.00 91.44 99 ASP A CA 1
ATOM 748 C C . ASP A 1 99 ? 10.497 -1.021 -5.736 1.00 91.44 99 ASP A C 1
ATOM 750 O O . ASP A 1 99 ? 10.517 -0.625 -6.901 1.00 91.44 99 ASP A O 1
ATOM 754 N N . ALA A 1 100 ? 11.439 -1.845 -5.261 1.00 89.31 100 ALA A N 1
ATOM 755 C CA . ALA A 1 100 ? 12.571 -2.307 -6.066 1.00 89.31 100 ALA A CA 1
ATOM 756 C C . ALA A 1 100 ? 12.149 -3.214 -7.239 1.00 89.31 100 ALA A C 1
ATOM 758 O O . ALA A 1 100 ? 12.700 -3.104 -8.335 1.00 89.31 100 ALA A O 1
ATOM 759 N N . ALA A 1 101 ? 11.173 -4.105 -7.033 1.00 89.94 101 ALA A N 1
ATOM 760 C CA . ALA A 1 101 ? 10.652 -4.970 -8.092 1.00 89.94 101 ALA A CA 1
ATOM 761 C C . ALA A 1 101 ? 9.923 -4.167 -9.180 1.00 89.94 101 ALA A C 1
ATOM 763 O O . ALA A 1 101 ? 10.160 -4.383 -10.370 1.00 89.94 101 ALA A O 1
ATOM 764 N N . LEU A 1 102 ? 9.101 -3.191 -8.779 1.00 88.38 102 LEU A N 1
ATOM 765 C CA . LEU A 1 102 ? 8.455 -2.278 -9.714 1.00 88.38 102 LEU A CA 1
ATOM 766 C C . LEU A 1 102 ? 9.487 -1.454 -10.483 1.00 88.38 102 LEU A C 1
ATOM 768 O O . LEU A 1 102 ? 9.372 -1.331 -11.699 1.00 88.38 102 LEU A O 1
ATOM 772 N N . ASP A 1 103 ? 10.503 -0.922 -9.803 1.00 85.19 103 ASP A N 1
ATOM 773 C CA . ASP A 1 103 ? 11.565 -0.178 -10.473 1.00 85.19 103 ASP A CA 1
ATOM 774 C C . ASP A 1 103 ? 12.246 -1.034 -11.538 1.00 85.19 103 ASP A C 1
ATOM 776 O O . ASP A 1 103 ? 12.383 -0.568 -12.666 1.00 85.19 103 ASP A O 1
ATOM 780 N N . ASN A 1 104 ? 12.576 -2.293 -11.232 1.00 84.06 104 ASN A N 1
ATOM 781 C CA . ASN A 1 104 ? 13.162 -3.222 -12.200 1.00 84.06 104 ASN A CA 1
ATOM 782 C C . ASN A 1 104 ? 12.264 -3.434 -13.428 1.00 84.06 104 ASN A C 1
ATOM 784 O O . ASN A 1 104 ? 12.740 -3.287 -14.554 1.00 84.06 104 ASN A O 1
ATOM 788 N N . LEU A 1 105 ? 10.965 -3.688 -13.236 1.00 83.50 105 LEU A N 1
ATOM 789 C CA . LEU A 1 105 ? 10.012 -3.821 -14.345 1.00 83.50 105 LEU A CA 1
ATOM 790 C C . LEU A 1 105 ? 9.958 -2.543 -15.196 1.00 83.50 105 LEU A C 1
ATOM 792 O O . LEU A 1 105 ? 9.962 -2.597 -16.425 1.00 83.50 105 LEU A O 1
ATOM 796 N N . LEU A 1 106 ? 9.947 -1.372 -14.558 1.00 77.94 106 LEU A N 1
ATOM 797 C CA . LEU A 1 106 ? 9.964 -0.093 -15.263 1.00 77.94 106 LEU A CA 1
ATOM 798 C C . LEU A 1 106 ? 11.294 0.132 -16.009 1.00 77.94 106 LEU A C 1
ATOM 800 O O . LEU A 1 106 ? 11.254 0.704 -17.104 1.00 77.94 106 LEU A O 1
ATOM 804 N N . VAL A 1 107 ? 12.436 -0.385 -15.506 1.00 76.94 107 VAL A N 1
ATOM 805 C CA . VAL A 1 107 ? 13.696 -0.479 -16.281 1.00 76.94 107 VAL A CA 1
ATOM 806 C C . VAL A 1 107 ? 13.450 -1.227 -17.574 1.00 76.94 107 VAL A C 1
ATOM 808 O O . VAL A 1 107 ? 13.720 -0.706 -18.657 1.00 76.94 107 VAL A O 1
ATOM 811 N N . GLU A 1 108 ? 12.970 -2.459 -17.448 1.00 74.50 108 GLU A N 1
ATOM 812 C CA . GLU A 1 108 ? 12.888 -3.415 -18.544 1.00 74.50 108 GLU A CA 1
ATOM 813 C C . G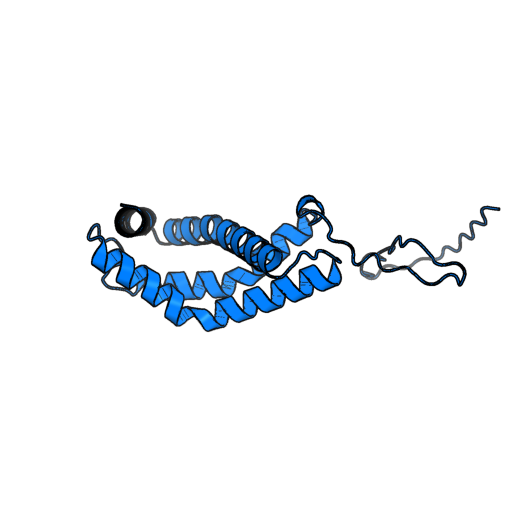LU A 1 108 ? 11.918 -2.938 -19.622 1.00 74.50 108 GLU A C 1
ATOM 815 O O . GLU A 1 108 ? 12.130 -3.165 -20.813 1.00 74.50 108 GLU A O 1
ATOM 820 N N . ARG A 1 109 ? 10.872 -2.215 -19.213 1.00 71.44 109 ARG A N 1
ATOM 821 C CA . ARG A 1 109 ? 9.885 -1.605 -20.108 1.00 71.44 109 ARG A CA 1
ATOM 822 C C . ARG A 1 109 ? 10.300 -0.231 -20.646 1.00 71.44 109 ARG A C 1
ATOM 824 O O . ARG A 1 109 ? 9.530 0.373 -21.393 1.00 71.44 109 ARG A O 1
ATOM 831 N N . ALA A 1 110 ? 11.491 0.264 -20.295 1.00 69.38 110 ALA A N 1
ATOM 832 C CA . ALA A 1 110 ? 11.985 1.600 -20.640 1.00 69.38 110 ALA A CA 1
ATOM 833 C C . ALA A 1 110 ? 11.005 2.727 -20.244 1.00 69.38 110 ALA A C 1
ATOM 835 O O . ALA A 1 110 ? 10.817 3.717 -20.956 1.00 69.38 110 ALA A O 1
ATOM 836 N N . VAL A 1 111 ? 10.353 2.571 -19.090 1.00 63.97 111 VAL A N 1
ATOM 837 C CA . VAL A 1 111 ? 9.419 3.546 -18.522 1.00 63.97 111 VAL A CA 1
ATOM 838 C C . VAL A 1 111 ? 10.150 4.314 -17.429 1.00 63.97 111 VAL A C 1
ATOM 840 O O . VAL A 1 111 ? 10.149 3.919 -16.270 1.00 63.97 111 VAL A O 1
ATOM 843 N N . TYR A 1 112 ? 10.765 5.444 -17.779 1.00 58.88 112 TYR A N 1
ATOM 844 C CA . TYR A 1 112 ? 11.417 6.300 -16.788 1.00 58.88 112 TYR A CA 1
ATOM 845 C C . TYR A 1 112 ? 10.931 7.732 -16.800 1.00 58.88 112 TYR A C 1
ATOM 847 O O . TYR A 1 112 ? 10.719 8.323 -17.842 1.00 58.88 112 TYR A O 1
ATOM 855 N N . GLY A 1 113 ? 10.803 8.309 -15.613 1.00 50.88 113 GLY A N 1
ATOM 856 C CA . GLY A 1 113 ? 10.911 9.744 -15.397 1.00 50.88 113 GLY A CA 1
ATOM 857 C C . GLY A 1 113 ? 12.046 10.018 -14.411 1.00 50.88 113 GLY A C 1
ATOM 858 O O . GLY A 1 113 ? 12.703 9.085 -13.935 1.00 50.88 113 GLY A O 1
ATOM 859 N N . ASP A 1 114 ? 12.282 11.289 -14.102 1.00 53.53 114 ASP A N 1
ATOM 860 C CA . ASP A 1 114 ? 13.132 11.691 -12.977 1.00 53.53 114 ASP A CA 1
ATOM 861 C C . ASP A 1 114 ? 12.700 11.026 -11.647 1.00 53.53 114 ASP A C 1
ATOM 863 O O . ASP A 1 114 ? 11.652 10.382 -11.549 1.00 53.53 114 ASP A O 1
ATOM 867 N N . 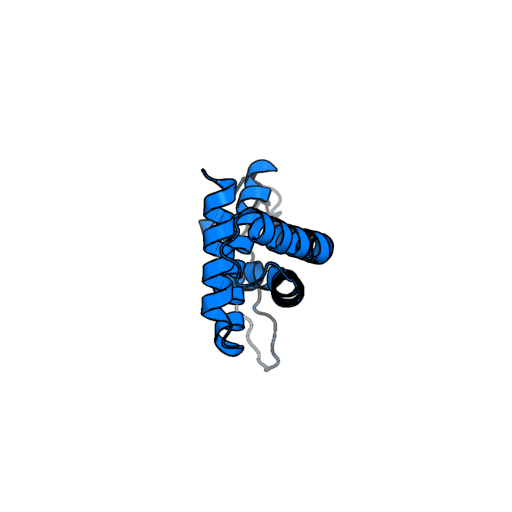GLU A 1 115 ? 13.520 11.158 -10.603 1.00 57.94 115 GLU A N 1
ATOM 868 C CA . GLU A 1 115 ? 13.261 10.547 -9.291 1.00 57.94 115 GLU A CA 1
ATOM 869 C C . GLU A 1 115 ? 11.874 10.910 -8.721 1.00 57.94 115 GLU A C 1
ATOM 871 O O . GLU A 1 115 ? 11.185 10.054 -8.156 1.00 57.94 115 GLU A O 1
ATOM 876 N N . ALA A 1 116 ? 11.424 12.155 -8.916 1.00 58.59 116 ALA A N 1
ATOM 877 C CA . ALA A 1 116 ? 10.114 12.607 -8.454 1.00 58.59 116 ALA A CA 1
ATOM 878 C C . ALA A 1 116 ? 8.982 11.862 -9.180 1.00 58.59 116 ALA A C 1
ATOM 880 O O . ALA A 1 116 ? 8.000 11.436 -8.563 1.00 58.59 116 ALA A O 1
ATOM 881 N N . ARG A 1 117 ? 9.147 11.627 -10.482 1.00 65.56 117 ARG A N 1
ATOM 882 C CA . ARG A 1 117 ? 8.198 10.877 -11.300 1.00 65.56 117 ARG A CA 1
ATOM 883 C C . ARG A 1 117 ? 8.215 9.378 -10.992 1.00 65.56 117 ARG A C 1
ATOM 885 O O . ARG A 1 117 ? 7.147 8.773 -11.027 1.00 65.56 117 ARG A O 1
ATOM 892 N N . ARG A 1 118 ? 9.358 8.791 -10.611 1.00 70.38 118 ARG A N 1
ATOM 893 C CA . ARG A 1 118 ? 9.440 7.387 -10.141 1.00 70.38 118 ARG A CA 1
ATOM 894 C C . ARG A 1 118 ? 8.627 7.167 -8.871 1.00 70.38 118 ARG A C 1
ATOM 896 O O . ARG A 1 118 ? 7.735 6.324 -8.857 1.00 70.38 118 ARG A O 1
ATOM 903 N N . LYS A 1 119 ? 8.844 8.002 -7.851 1.00 74.38 119 LYS A N 1
ATOM 904 C CA . LYS A 1 119 ? 8.074 7.953 -6.596 1.00 74.38 119 LYS A CA 1
ATOM 905 C C . LYS A 1 119 ? 6.576 8.132 -6.841 1.00 74.38 119 LYS A C 1
ATOM 907 O O . LYS A 1 119 ? 5.757 7.450 -6.232 1.00 74.38 119 LYS A O 1
ATOM 912 N N . PHE A 1 120 ? 6.198 9.021 -7.761 1.00 75.62 120 PHE A N 1
ATOM 913 C CA . PHE A 1 120 ? 4.799 9.195 -8.154 1.00 75.62 120 PHE A CA 1
ATOM 914 C C . PHE A 1 120 ? 4.200 7.927 -8.787 1.00 75.62 120 PHE A C 1
ATOM 916 O O . PHE A 1 120 ? 3.089 7.533 -8.433 1.00 75.62 120 PHE A O 1
ATOM 923 N N . VAL A 1 121 ? 4.933 7.273 -9.693 1.00 76.44 121 VAL A N 1
ATOM 924 C CA . VAL A 1 121 ? 4.518 6.016 -10.338 1.00 76.44 121 VAL A CA 1
ATOM 925 C C . VAL A 1 121 ? 4.344 4.902 -9.303 1.00 76.44 121 VAL A C 1
ATOM 927 O O . VAL A 1 121 ? 3.269 4.306 -9.238 1.00 76.44 121 VAL A O 1
ATOM 930 N N . GLN A 1 122 ? 5.348 4.682 -8.450 1.00 82.62 122 GLN A N 1
ATOM 931 C CA . GLN A 1 122 ? 5.302 3.704 -7.356 1.00 82.62 122 GLN A CA 1
ATOM 932 C C . GLN A 1 122 ? 4.093 3.934 -6.443 1.00 82.62 122 GLN A C 1
ATOM 934 O O . GLN A 1 122 ? 3.300 3.027 -6.191 1.00 82.62 122 GLN A O 1
ATOM 939 N N . ASN A 1 123 ? 3.882 5.183 -6.014 1.00 82.31 123 ASN A N 1
ATOM 940 C CA . ASN A 1 123 ? 2.746 5.552 -5.172 1.00 82.31 123 ASN A CA 1
ATOM 941 C C . ASN A 1 123 ? 1.393 5.268 -5.843 1.00 82.31 123 ASN A C 1
ATOM 943 O O . ASN A 1 123 ? 0.445 4.904 -5.147 1.00 82.31 123 ASN A O 1
ATOM 947 N N . ASN A 1 124 ? 1.281 5.422 -7.167 1.00 83.31 124 ASN A N 1
ATOM 948 C CA . ASN A 1 124 ? 0.050 5.101 -7.890 1.00 83.31 124 ASN A CA 1
ATOM 949 C C . ASN A 1 124 ? -0.223 3.597 -7.900 1.00 83.31 124 ASN A C 1
ATOM 951 O O . ASN A 1 124 ? -1.309 3.196 -7.490 1.00 83.31 124 ASN A O 1
ATOM 955 N N . PHE A 1 125 ? 0.753 2.773 -8.292 1.00 85.62 125 PHE A N 1
ATOM 956 C CA . PHE A 1 125 ? 0.598 1.315 -8.300 1.00 85.62 125 PHE A CA 1
ATOM 957 C C . PHE A 1 125 ? 0.312 0.760 -6.906 1.00 85.62 125 PHE A C 1
ATOM 959 O O . PHE A 1 125 ? -0.612 -0.035 -6.729 1.00 85.62 125 PHE A O 1
ATOM 966 N N . ARG A 1 126 ? 1.022 1.263 -5.892 1.00 86.56 126 ARG A N 1
ATOM 967 C CA . ARG A 1 126 ? 0.773 0.905 -4.496 1.00 86.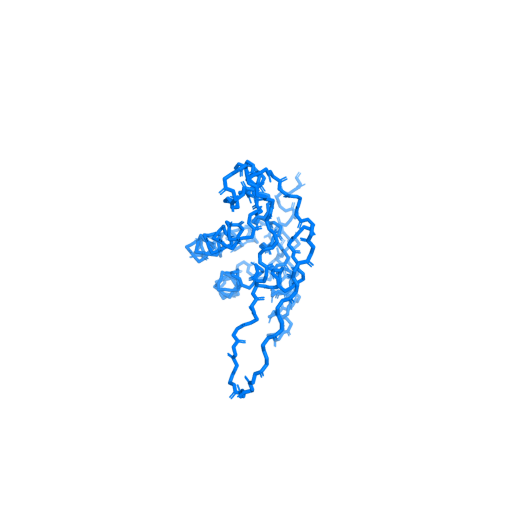56 126 ARG A CA 1
ATOM 968 C C . ARG A 1 126 ? -0.632 1.301 -4.046 1.00 86.56 126 ARG A C 1
ATOM 970 O O . ARG A 1 126 ? -1.292 0.527 -3.363 1.00 86.56 126 ARG A O 1
ATOM 977 N N . ARG A 1 127 ? -1.122 2.489 -4.421 1.00 83.94 127 ARG A N 1
ATOM 978 C CA . ARG A 1 127 ? -2.489 2.926 -4.089 1.00 83.94 127 ARG A CA 1
ATOM 979 C C . ARG A 1 127 ? -3.543 2.072 -4.790 1.00 83.94 127 ARG A C 1
ATOM 981 O O . ARG A 1 127 ? -4.539 1.743 -4.162 1.00 83.94 127 ARG A O 1
ATOM 988 N N . GLU A 1 128 ? -3.343 1.729 -6.059 1.00 82.50 128 GLU A N 1
ATOM 989 C CA . GLU A 1 128 ? -4.257 0.852 -6.801 1.00 82.50 128 GLU A CA 1
ATOM 990 C C . GLU A 1 128 ? -4.372 -0.522 -6.149 1.00 82.50 128 GLU A C 1
ATOM 992 O O . GLU A 1 128 ? -5.486 -1.007 -5.948 1.00 82.50 128 GLU A O 1
ATOM 997 N N . GLU A 1 129 ? -3.240 -1.117 -5.762 1.00 87.88 129 GLU A N 1
ATOM 998 C CA . GLU A 1 129 ? -3.267 -2.405 -5.076 1.00 87.88 129 GLU A CA 1
ATOM 999 C C . GLU A 1 129 ? -3.867 -2.306 -3.676 1.00 87.88 129 GLU A C 1
ATOM 1001 O O . GLU A 1 129 ? -4.642 -3.180 -3.304 1.00 87.88 129 GLU A O 1
ATOM 1006 N N . ARG A 1 130 ? -3.613 -1.216 -2.936 1.00 83.50 130 ARG A N 1
ATOM 1007 C CA . ARG A 1 130 ? -4.218 -0.985 -1.615 1.00 83.50 130 ARG A CA 1
ATOM 1008 C C . ARG A 1 130 ? -5.732 -1.162 -1.640 1.00 83.50 130 ARG A C 1
ATOM 1010 O O . ARG A 1 130 ? -6.262 -1.910 -0.827 1.00 83.50 130 ARG A O 1
ATOM 1017 N N . TRP A 1 131 ? -6.406 -0.431 -2.529 1.00 75.19 131 TRP A N 1
ATOM 1018 C CA . TRP A 1 131 ? -7.869 -0.422 -2.598 1.00 75.19 131 TRP A CA 1
ATOM 1019 C C . TRP A 1 131 ? -8.407 -1.800 -2.965 1.00 75.19 131 TRP A C 1
ATOM 1021 O O . TRP A 1 131 ? -9.297 -2.311 -2.301 1.00 75.19 131 TRP A O 1
ATOM 1031 N N . ALA A 1 132 ? -7.824 -2.438 -3.979 1.00 80.44 132 ALA A N 1
ATOM 1032 C CA . ALA A 1 132 ? -8.287 -3.750 -4.407 1.00 80.44 132 ALA A CA 1
ATOM 1033 C C . ALA A 1 132 ? -8.051 -4.838 -3.351 1.00 80.44 132 ALA A C 1
ATOM 1035 O O . ALA A 1 132 ? -8.905 -5.697 -3.158 1.00 80.44 132 ALA A O 1
ATOM 1036 N N . PHE A 1 133 ? -6.896 -4.812 -2.687 1.00 89.25 133 PHE A N 1
ATOM 1037 C CA . PHE A 1 133 ? -6.491 -5.869 -1.773 1.00 89.25 133 PHE A CA 1
ATOM 1038 C C . PHE A 1 133 ? -7.164 -5.747 -0.404 1.00 89.25 133 PHE A C 1
ATOM 1040 O O . PHE A 1 133 ? -7.756 -6.711 0.074 1.00 89.25 133 PHE A O 1
ATOM 1047 N N . LEU A 1 134 ? -7.086 -4.573 0.237 1.00 87.88 134 LEU A N 1
ATOM 1048 C CA . LEU A 1 134 ? -7.570 -4.411 1.612 1.00 87.88 134 LEU A CA 1
ATOM 1049 C C . LEU A 1 134 ? -9.090 -4.550 1.706 1.00 87.88 134 LEU A C 1
ATOM 1051 O O . LEU A 1 134 ? -9.573 -5.192 2.636 1.00 87.88 134 LEU A O 1
ATOM 1055 N N . ASP A 1 135 ? -9.834 -3.996 0.744 1.00 86.50 135 ASP A N 1
ATOM 1056 C CA . ASP A 1 135 ? -11.298 -4.073 0.747 1.00 86.50 135 ASP A CA 1
ATOM 1057 C C . ASP A 1 135 ? -11.776 -5.513 0.512 1.00 86.50 135 ASP A C 1
ATOM 1059 O O . ASP A 1 135 ? -12.687 -5.980 1.199 1.00 86.50 135 ASP A O 1
ATOM 1063 N N . ALA A 1 136 ? -11.127 -6.245 -0.403 1.00 88.12 136 ALA A N 1
ATOM 1064 C CA . ALA A 1 136 ? -11.422 -7.656 -0.636 1.00 88.12 136 ALA A CA 1
ATOM 1065 C C . ALA A 1 136 ? -11.135 -8.496 0.615 1.00 88.12 136 ALA A C 1
ATOM 1067 O O . ALA A 1 136 ? -12.009 -9.230 1.076 1.00 88.12 136 ALA A O 1
ATOM 1068 N N . ARG A 1 137 ? -9.950 -8.329 1.215 1.00 92.25 137 ARG A N 1
ATOM 1069 C CA . ARG A 1 137 ? -9.531 -9.100 2.391 1.00 92.25 137 ARG A CA 1
ATOM 1070 C C . ARG A 1 137 ? -10.406 -8.827 3.614 1.00 92.25 137 ARG A C 1
ATOM 1072 O O . ARG A 1 137 ? -10.858 -9.756 4.274 1.00 92.25 137 ARG A O 1
ATOM 1079 N N . ALA A 1 138 ? -10.717 -7.560 3.880 1.00 91.38 138 ALA A N 1
ATOM 1080 C CA . ALA A 1 138 ? -11.630 -7.193 4.958 1.00 91.38 138 ALA A CA 1
ATOM 1081 C C . ALA A 1 138 ? -13.061 -7.686 4.701 1.00 91.38 138 ALA A C 1
ATOM 1083 O O . ALA A 1 138 ? -13.775 -8.001 5.652 1.00 91.38 138 ALA A O 1
ATOM 1084 N N . GLY A 1 139 ? -13.490 -7.761 3.439 1.00 93.00 139 GLY A N 1
ATOM 1085 C CA . GLY A 1 139 ? -14.758 -8.376 3.056 1.00 93.00 139 GLY A CA 1
ATOM 1086 C C . GLY A 1 139 ? -14.801 -9.871 3.375 1.00 93.00 139 GLY A C 1
ATOM 1087 O O . GLY A 1 139 ? -15.751 -10.323 4.012 1.00 93.00 139 GLY A O 1
ATOM 1088 N N . GLU A 1 140 ? -13.761 -10.615 2.990 1.00 95.62 140 GLU A N 1
ATOM 1089 C CA . GLU A 1 140 ? -13.616 -12.054 3.269 1.00 95.62 140 GLU A CA 1
ATOM 1090 C C . GLU A 1 140 ? -13.659 -12.367 4.772 1.00 95.62 140 GLU A C 1
ATOM 1092 O O . GLU A 1 140 ? -14.316 -13.323 5.182 1.00 95.62 140 GLU A O 1
ATOM 1097 N N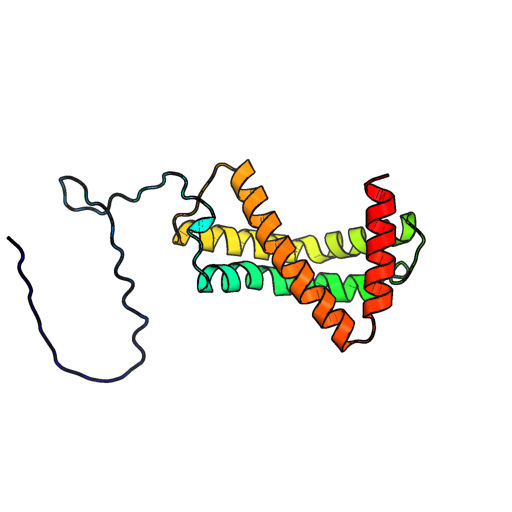 . ASP A 1 141 ? -13.023 -11.530 5.596 1.00 96.44 141 ASP A N 1
ATOM 1098 C CA . ASP A 1 141 ? -12.958 -11.723 7.049 1.00 96.44 141 ASP A CA 1
ATOM 1099 C C . ASP A 1 141 ? -14.165 -11.138 7.811 1.00 96.44 141 ASP A C 1
ATOM 1101 O O . ASP A 1 141 ? -14.243 -11.241 9.037 1.00 96.44 141 ASP A O 1
ATOM 1105 N N . GLY A 1 142 ? -15.106 -10.476 7.125 1.00 96.88 142 GLY A N 1
ATOM 1106 C CA . GLY A 1 142 ? -16.233 -9.788 7.768 1.00 96.88 142 GLY A CA 1
ATOM 1107 C C . GLY A 1 142 ? -15.829 -8.546 8.581 1.00 96.88 142 GLY A C 1
ATOM 1108 O O . GLY A 1 142 ? -16.541 -8.131 9.494 1.00 96.88 142 GLY A O 1
ATOM 1109 N N . LEU A 1 143 ? -14.684 -7.938 8.261 1.00 96.56 143 LEU A N 1
ATOM 1110 C CA . LEU A 1 143 ? -14.093 -6.782 8.946 1.00 96.56 143 LEU A CA 1
ATOM 1111 C C . LEU A 1 143 ? -14.191 -5.475 8.138 1.00 96.56 143 LEU A C 1
ATOM 1113 O O . LEU A 1 143 ? -13.620 -4.459 8.544 1.00 96.56 143 LEU A O 1
ATOM 1117 N N . ALA A 1 144 ? -14.929 -5.469 7.024 1.00 92.75 144 ALA A N 1
ATOM 1118 C CA . ALA A 1 144 ? -15.064 -4.317 6.126 1.00 92.75 144 ALA A CA 1
ATOM 1119 C C . ALA A 1 144 ? -15.505 -3.023 6.843 1.00 92.75 144 ALA A C 1
ATOM 1121 O O . ALA A 1 144 ? -14.941 -1.954 6.608 1.00 92.75 144 ALA A O 1
ATOM 1122 N N . GLU A 1 145 ? -16.462 -3.107 7.774 1.00 94.75 145 GLU A N 1
ATOM 1123 C CA . GLU A 1 145 ? -16.923 -1.942 8.545 1.00 94.75 145 GLU A CA 1
ATOM 1124 C C . GLU A 1 145 ? -15.829 -1.382 9.467 1.00 94.75 145 GLU A C 1
ATOM 1126 O O . GLU A 1 145 ? -15.652 -0.164 9.565 1.00 94.75 145 GLU A O 1
ATOM 1131 N N . LYS A 1 146 ? -15.036 -2.257 10.099 1.00 97.31 146 LYS A N 1
ATOM 1132 C CA . LYS A 1 146 ? -13.917 -1.839 10.954 1.00 97.31 146 LYS A CA 1
ATOM 1133 C C . LYS A 1 146 ? -12.821 -1.158 10.142 1.00 97.31 146 LYS A C 1
ATOM 1135 O O . LYS A 1 146 ? -12.333 -0.105 10.551 1.00 97.31 146 LYS A O 1
ATOM 1140 N N . LEU A 1 147 ? -12.483 -1.713 8.974 1.00 94.06 147 LEU A N 1
ATOM 1141 C CA . LEU A 1 147 ? -11.530 -1.099 8.049 1.00 94.06 147 LEU A CA 1
ATOM 1142 C C . LEU A 1 147 ? -12.001 0.291 7.604 1.00 94.06 147 LEU A C 1
ATOM 1144 O O . LEU A 1 147 ? -11.210 1.238 7.624 1.00 94.06 147 LEU A O 1
ATOM 1148 N N . SER A 1 148 ? -13.281 0.425 7.248 1.00 93.88 148 SER A N 1
ATOM 1149 C CA . SER A 1 148 ? -13.884 1.704 6.860 1.00 93.88 148 SER A CA 1
ATOM 1150 C C . SER A 1 148 ? -13.818 2.728 7.996 1.00 93.88 148 SER A C 1
ATOM 1152 O O . SER A 1 148 ? -13.358 3.853 7.793 1.00 93.88 148 SER A O 1
ATOM 1154 N N . THR A 1 149 ? -14.177 2.315 9.215 1.00 95.44 149 THR A N 1
ATOM 1155 C CA . THR A 1 149 ? -14.165 3.171 10.412 1.00 95.44 149 THR A CA 1
ATOM 1156 C C . THR A 1 149 ? -12.763 3.700 10.715 1.00 95.44 149 THR A C 1
ATOM 1158 O O . THR A 1 149 ? -12.576 4.915 10.803 1.00 95.44 149 THR A O 1
ATOM 1161 N N . THR A 1 150 ? -11.758 2.820 10.790 1.00 93.94 150 THR A N 1
ATOM 1162 C CA . THR A 1 150 ? -10.367 3.240 11.027 1.00 93.94 150 THR A CA 1
ATOM 1163 C C . THR A 1 150 ? -9.841 4.116 9.898 1.00 93.94 150 THR A C 1
ATOM 1165 O O . THR A 1 150 ? -9.192 5.123 10.165 1.00 93.94 150 THR A O 1
ATOM 1168 N N . SER A 1 151 ? -10.132 3.774 8.638 1.00 90.62 151 SER A N 1
ATOM 1169 C CA . SER A 1 151 ? -9.687 4.568 7.486 1.00 90.62 151 SER A CA 1
ATOM 1170 C C . SER A 1 151 ? -10.261 5.977 7.522 1.00 90.62 151 SER A C 1
ATOM 1172 O O . SER A 1 151 ? -9.526 6.941 7.320 1.00 90.62 151 SER A O 1
ATOM 1174 N N . LYS A 1 152 ? -11.555 6.115 7.823 1.00 92.19 152 LYS A N 1
ATOM 1175 C CA . LYS A 1 152 ? -12.211 7.416 7.952 1.00 92.19 152 LYS A CA 1
ATOM 1176 C C . LYS A 1 152 ? -11.580 8.252 9.068 1.00 92.19 152 LYS A C 1
ATOM 1178 O O . LYS A 1 152 ? -11.164 9.375 8.801 1.00 92.19 152 LYS A O 1
ATOM 1183 N N . ALA A 1 153 ? -11.430 7.684 10.265 1.00 90.00 153 ALA A N 1
ATOM 1184 C CA . ALA A 1 153 ? -10.829 8.376 11.406 1.00 90.00 153 ALA A CA 1
ATOM 1185 C C . ALA A 1 153 ? -9.370 8.794 11.146 1.00 90.00 153 ALA A C 1
ATOM 1187 O O . ALA A 1 153 ? -8.958 9.884 11.536 1.00 90.00 153 ALA A O 1
ATOM 1188 N N . PHE A 1 154 ? -8.596 7.959 10.445 1.00 90.31 154 PHE A N 1
ATOM 1189 C CA . PHE A 1 154 ? -7.243 8.288 9.994 1.00 90.31 154 PHE A CA 1
ATOM 1190 C C . PHE A 1 154 ? -7.224 9.489 9.040 1.00 90.31 154 PHE A C 1
ATOM 1192 O O . PHE A 1 154 ? -6.456 10.427 9.247 1.00 90.31 154 PHE A O 1
ATOM 1199 N N . TYR A 1 155 ? -8.059 9.471 7.994 1.00 86.38 155 TYR A N 1
ATOM 1200 C CA . TYR A 1 155 ? -8.094 10.553 7.007 1.00 86.38 155 TYR A CA 1
ATOM 1201 C C . TYR A 1 155 ? -8.569 11.867 7.628 1.00 86.38 155 TYR A C 1
ATOM 1203 O O . TYR A 1 155 ? -7.981 12.912 7.365 1.00 86.38 155 TYR A O 1
ATOM 1211 N N . GLU A 1 156 ? -9.585 11.813 8.486 1.00 90.06 156 GLU A N 1
ATOM 1212 C CA . GLU A 1 156 ? -10.056 12.979 9.233 1.00 90.06 156 GLU A CA 1
ATOM 1213 C C . GLU A 1 156 ? -8.954 13.553 10.133 1.00 90.06 156 GLU A C 1
ATOM 1215 O O . GLU A 1 156 ? -8.784 14.762 10.171 1.00 90.06 156 GLU A O 1
ATOM 1220 N N . ALA A 1 157 ? -8.144 12.715 10.786 1.00 84.19 157 ALA A N 1
ATOM 1221 C CA . ALA A 1 157 ? -7.080 13.182 11.674 1.00 84.19 157 ALA A CA 1
ATOM 1222 C C . ALA A 1 157 ? -5.858 13.791 10.960 1.00 84.19 157 ALA A C 1
ATOM 1224 O O . ALA A 1 157 ? -5.140 14.580 11.569 1.00 84.19 157 ALA A O 1
ATOM 1225 N N . ILE A 1 158 ? -5.575 13.402 9.711 1.00 78.50 158 ILE A N 1
ATOM 1226 C CA . ILE A 1 158 ? -4.385 13.865 8.970 1.00 78.50 158 ILE A CA 1
ATOM 1227 C C . ILE A 1 158 ? -4.673 15.080 8.081 1.00 78.50 158 ILE A C 1
ATOM 1229 O O . ILE A 1 158 ? -3.757 15.849 7.794 1.00 78.50 158 ILE A O 1
ATOM 1233 N N . PHE A 1 159 ? -5.913 15.238 7.612 1.00 71.00 159 PHE A N 1
ATOM 1234 C CA . PHE A 1 159 ? -6.273 16.243 6.604 1.00 71.00 159 PHE A CA 1
ATOM 1235 C C . PHE A 1 159 ? -7.233 17.336 7.111 1.00 71.00 159 PHE A C 1
ATOM 1237 O O . PHE A 1 159 ? -7.718 18.126 6.298 1.00 71.00 159 PHE A O 1
ATOM 1244 N N . GLN A 1 160 ? -7.499 17.385 8.420 1.00 56.81 160 GLN A N 1
ATOM 1245 C CA . GLN A 1 160 ? -8.154 18.505 9.116 1.00 56.81 160 GLN A CA 1
ATOM 1246 C C . GLN A 1 160 ? -7.112 19.424 9.755 1.00 56.81 160 GLN A C 1
ATOM 1248 O O . GLN A 1 160 ? -7.374 20.647 9.784 1.00 56.81 160 GLN A O 1
#

Radius of gyration: 22.11 Å; chains: 1; bounding box: 42×47×70 Å